Protein AF-A0A6A8ES88-F1 (afdb_monomer)

Structure (mmCIF, N/CA/C/O backbone):
data_AF-A0A6A8ES88-F1
#
_entry.id   AF-A0A6A8ES88-F1
#
loop_
_atom_site.group_PDB
_atom_site.id
_atom_site.type_symbol
_atom_site.label_atom_id
_atom_site.label_alt_id
_atom_site.label_comp_id
_atom_site.label_asym_id
_atom_site.label_entity_id
_atom_site.label_seq_id
_atom_site.pdbx_PDB_ins_code
_atom_site.Cartn_x
_atom_site.Cartn_y
_atom_site.Cartn_z
_atom_site.occupancy
_atom_site.B_iso_or_equiv
_atom_site.auth_seq_id
_atom_site.auth_comp_id
_atom_site.auth_asym_id
_atom_site.auth_atom_id
_atom_site.pdbx_PDB_model_num
ATOM 1 N N . MET A 1 1 ? 64.797 -10.135 -46.848 1.00 50.09 1 MET A N 1
ATOM 2 C CA . MET A 1 1 ? 64.024 -9.586 -45.717 1.00 50.09 1 MET A CA 1
ATOM 3 C C . MET A 1 1 ? 63.168 -8.462 -46.261 1.00 50.09 1 MET A C 1
ATOM 5 O O . MET A 1 1 ? 63.724 -7.490 -46.748 1.00 50.09 1 MET A O 1
ATOM 9 N N . LYS A 1 2 ? 61.853 -8.667 -46.335 1.00 47.75 2 LYS A N 1
ATOM 10 C CA . LYS A 1 2 ? 60.873 -7.646 -46.719 1.00 47.75 2 LYS A CA 1
ATOM 11 C C . LYS A 1 2 ? 59.884 -7.582 -45.569 1.00 47.75 2 LYS A C 1
ATOM 13 O O . LYS A 1 2 ? 59.277 -8.601 -45.241 1.00 47.75 2 LYS A O 1
ATOM 18 N N . ASP A 1 3 ? 59.838 -6.426 -44.931 1.00 52.09 3 ASP A N 1
ATOM 19 C CA . ASP A 1 3 ? 59.092 -6.185 -43.707 1.00 52.09 3 ASP A CA 1
ATOM 20 C C . ASP A 1 3 ? 57.593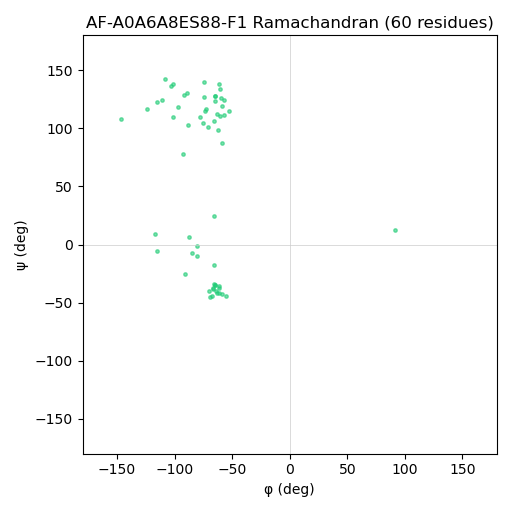 -6.337 -43.966 1.00 52.09 3 ASP A C 1
ATOM 22 O O . ASP A 1 3 ? 57.040 -5.779 -44.916 1.00 52.09 3 ASP A O 1
ATOM 26 N N . GLN A 1 4 ? 56.943 -7.156 -43.142 1.00 55.75 4 GLN A N 1
ATOM 27 C CA . GLN A 1 4 ? 55.501 -7.347 -43.186 1.00 55.75 4 GLN A CA 1
ATOM 28 C C . GLN A 1 4 ? 54.851 -6.113 -42.559 1.00 55.75 4 GLN A C 1
ATOM 30 O O . GLN A 1 4 ? 54.885 -5.931 -41.345 1.00 55.75 4 GLN A O 1
ATOM 35 N N . ILE A 1 5 ? 54.288 -5.242 -43.394 1.00 61.75 5 ILE A N 1
ATOM 36 C CA . ILE A 1 5 ? 53.465 -4.123 -42.937 1.00 61.75 5 ILE A CA 1
ATOM 37 C C . ILE A 1 5 ? 52.155 -4.716 -42.416 1.00 61.75 5 ILE A C 1
ATOM 39 O O . ILE A 1 5 ? 51.270 -5.095 -43.183 1.00 61.75 5 ILE A O 1
ATOM 43 N N . THR A 1 6 ? 52.052 -4.830 -41.095 1.00 65.50 6 THR A N 1
ATOM 44 C CA . THR A 1 6 ? 50.812 -5.151 -40.391 1.00 65.50 6 THR A CA 1
ATOM 45 C C . THR A 1 6 ? 49.798 -4.041 -40.664 1.00 65.50 6 THR A C 1
ATOM 47 O O . THR A 1 6 ? 49.836 -2.987 -40.032 1.00 65.50 6 THR A O 1
ATOM 50 N N . HIS A 1 7 ? 48.886 -4.255 -41.613 1.00 62.56 7 HIS A N 1
ATOM 51 C CA . HIS A 1 7 ? 47.700 -3.414 -41.743 1.00 62.56 7 H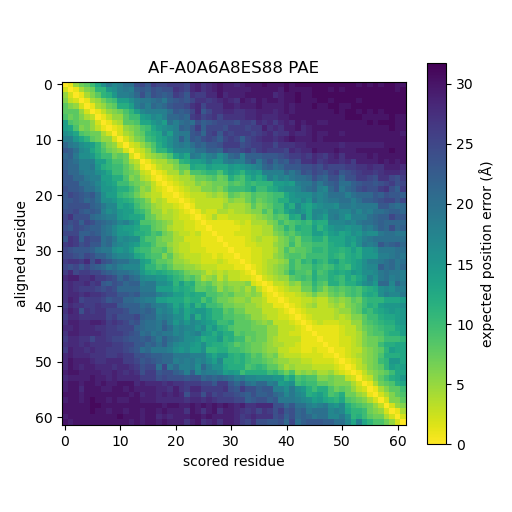IS A CA 1
ATOM 52 C C . HIS A 1 7 ? 46.825 -3.629 -40.503 1.00 62.56 7 HIS A C 1
ATOM 54 O O . HIS A 1 7 ? 46.212 -4.684 -40.334 1.00 62.56 7 HIS A O 1
ATOM 60 N N . LEU A 1 8 ? 46.807 -2.641 -39.606 1.00 64.38 8 LEU A N 1
ATOM 61 C CA . LEU A 1 8 ? 45.867 -2.597 -38.490 1.00 64.38 8 LEU A CA 1
ATOM 62 C C . LEU A 1 8 ? 44.436 -2.537 -39.050 1.00 64.38 8 LEU A C 1
ATOM 64 O O . LEU A 1 8 ? 44.206 -1.835 -40.038 1.00 64.38 8 LEU A O 1
ATOM 68 N N . PRO A 1 9 ? 43.473 -3.272 -38.466 1.00 65.94 9 PRO A N 1
ATOM 69 C CA . PRO A 1 9 ? 42.101 -3.244 -38.947 1.00 65.94 9 PRO A CA 1
ATOM 70 C C . PRO A 1 9 ? 41.536 -1.817 -38.848 1.00 65.94 9 PRO A C 1
ATOM 72 O O . PRO A 1 9 ? 41.667 -1.151 -37.822 1.00 65.94 9 PRO A O 1
ATOM 75 N N . ASP A 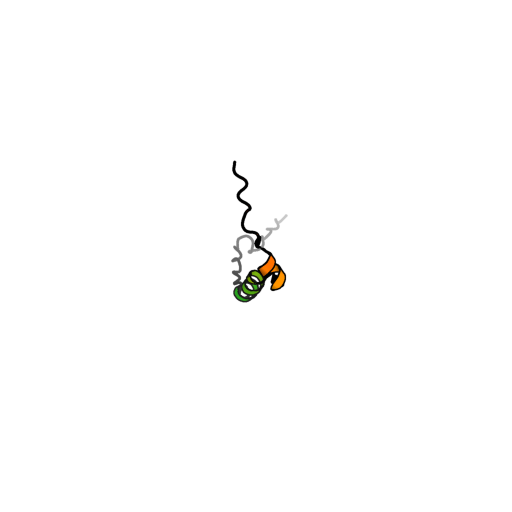1 10 ? 40.881 -1.371 -39.924 1.00 64.31 10 ASP A N 1
ATOM 76 C CA . ASP A 1 10 ? 40.288 -0.037 -40.163 1.00 64.31 10 ASP A CA 1
ATOM 77 C C . ASP A 1 10 ? 39.094 0.309 -39.231 1.00 64.31 10 ASP A C 1
ATOM 79 O O . ASP A 1 10 ? 38.183 1.073 -39.556 1.00 64.31 10 ASP A O 1
ATOM 83 N N . ASN A 1 11 ? 39.039 -0.314 -38.054 1.00 63.50 11 ASN A N 1
ATOM 84 C CA . ASN A 1 11 ? 37.972 -0.163 -37.071 1.00 63.50 11 ASN A CA 1
ATOM 85 C C . A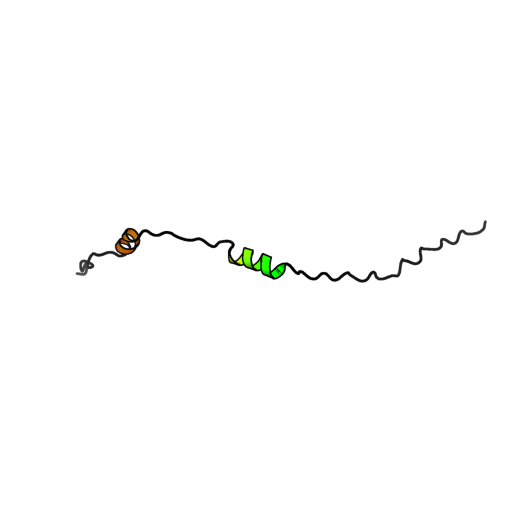SN A 1 11 ? 38.434 0.481 -35.756 1.00 63.50 11 ASN A C 1
ATOM 87 O O . ASN A 1 11 ? 37.580 0.781 -34.923 1.00 63.50 11 ASN A O 1
ATOM 91 N N . ALA A 1 12 ? 39.738 0.726 -35.578 1.00 60.12 12 ALA A N 1
ATOM 92 C CA . ALA A 1 12 ? 40.304 1.242 -34.331 1.00 60.12 12 ALA A CA 1
ATOM 93 C C . ALA A 1 12 ? 39.847 2.673 -33.973 1.00 60.12 12 ALA A C 1
ATOM 95 O O . ALA A 1 12 ? 39.941 3.055 -32.811 1.00 60.12 12 ALA A O 1
ATOM 96 N N . ASP A 1 13 ? 39.308 3.429 -34.937 1.00 62.34 13 ASP A N 1
ATOM 97 C CA . ASP A 1 13 ? 38.923 4.841 -34.762 1.00 62.34 13 ASP A CA 1
ATOM 98 C C . ASP A 1 13 ? 37.410 5.103 -34.941 1.00 62.34 13 ASP A C 1
ATOM 100 O O . ASP A 1 13 ? 36.936 6.240 -34.987 1.00 62.34 13 ASP A O 1
ATOM 104 N N . ARG A 1 14 ? 36.594 4.043 -35.051 1.00 71.69 14 ARG A N 1
ATOM 105 C CA . ARG A 1 14 ? 35.138 4.191 -35.205 1.00 71.69 14 ARG A CA 1
ATOM 106 C C . ARG A 1 14 ? 34.469 4.253 -33.837 1.00 71.69 14 ARG A C 1
ATOM 108 O O . ARG A 1 14 ? 34.246 3.231 -33.192 1.00 71.69 14 ARG A O 1
ATOM 115 N N . SER A 1 15 ? 34.091 5.458 -33.410 1.00 75.06 15 SER A N 1
ATOM 116 C CA . SER A 1 15 ? 33.197 5.623 -32.259 1.00 75.06 15 SER A CA 1
ATOM 117 C C . SER A 1 15 ? 31.849 4.946 -32.544 1.00 75.06 15 SER A C 1
ATOM 119 O O . SER A 1 15 ? 31.073 5.362 -33.404 1.00 75.06 15 SER A O 1
ATOM 121 N N . VAL A 1 16 ? 31.569 3.848 -31.841 1.00 77.62 16 VAL A N 1
ATOM 122 C CA . VAL A 1 16 ? 30.280 3.159 -31.943 1.00 77.62 16 VAL A CA 1
ATOM 123 C C . VAL A 1 16 ? 29.229 4.015 -31.244 1.00 77.62 16 VAL A C 1
ATOM 125 O O . 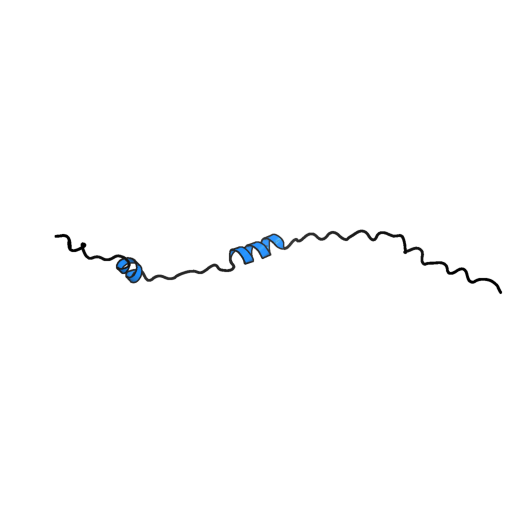VAL A 1 16 ? 29.306 4.260 -30.037 1.00 77.62 16 VAL A O 1
ATOM 128 N N . ALA A 1 17 ? 28.240 4.488 -32.002 1.00 80.81 17 ALA A N 1
ATOM 129 C CA . ALA A 1 17 ? 27.145 5.272 -31.451 1.00 80.81 17 ALA A CA 1
ATOM 130 C C . ALA A 1 17 ? 26.387 4.453 -30.394 1.00 80.81 17 ALA A C 1
ATOM 132 O O . ALA A 1 17 ? 25.925 3.342 -30.656 1.00 80.81 17 ALA A O 1
ATOM 133 N N . LYS A 1 18 ? 26.239 5.009 -29.185 1.00 82.44 18 LYS A N 1
ATOM 134 C CA . LYS A 1 18 ? 25.472 4.360 -28.116 1.00 82.44 18 LYS A CA 1
ATOM 135 C C . LYS A 1 18 ? 24.004 4.262 -28.517 1.00 82.44 18 LYS A C 1
ATOM 137 O O . LYS A 1 18 ? 23.347 5.274 -28.770 1.00 82.44 18 LYS A O 1
ATOM 142 N N . GLN A 1 19 ? 23.484 3.041 -28.509 1.00 83.94 19 GLN A N 1
ATOM 143 C CA . GLN A 1 19 ? 22.070 2.783 -28.727 1.00 83.94 19 GLN A CA 1
ATOM 144 C C . GLN A 1 19 ? 21.242 3.397 -27.590 1.00 83.94 19 GLN A C 1
ATOM 146 O O . GLN A 1 19 ? 21.516 3.177 -26.409 1.00 83.94 19 GLN A O 1
ATOM 151 N N . LYS A 1 20 ? 20.232 4.195 -27.951 1.00 85.25 20 LYS A N 1
ATOM 152 C CA . LYS A 1 20 ? 19.297 4.799 -26.996 1.00 85.25 20 LYS A CA 1
ATOM 153 C C . LYS A 1 20 ? 18.091 3.883 -26.832 1.00 85.25 20 LYS A C 1
ATOM 155 O O . LYS A 1 20 ? 17.456 3.515 -27.816 1.00 85.25 20 LYS A O 1
ATOM 160 N N . PHE A 1 21 ? 17.755 3.558 -25.590 1.00 86.19 21 PHE A N 1
ATOM 161 C CA . PHE A 1 21 ? 16.581 2.756 -25.257 1.00 86.19 21 PHE A CA 1
ATOM 162 C C . PHE A 1 21 ? 15.511 3.632 -24.609 1.00 86.19 21 PHE A C 1
ATOM 164 O O . PHE A 1 21 ? 15.821 4.527 -23.822 1.00 86.19 21 PHE A O 1
ATOM 171 N N . LYS A 1 22 ? 14.242 3.360 -24.930 1.00 87.69 22 LYS A N 1
ATOM 172 C CA . LYS A 1 22 ? 13.082 3.997 -24.302 1.00 87.69 22 LYS A CA 1
ATOM 173 C C . LYS A 1 22 ? 12.344 2.963 -23.464 1.00 87.69 22 LYS A C 1
ATOM 175 O O . LYS A 1 22 ? 11.934 1.928 -23.981 1.00 87.69 22 LYS A O 1
ATOM 180 N N . ILE A 1 23 ? 12.147 3.260 -22.184 1.00 86.12 23 ILE A N 1
ATOM 181 C CA . ILE A 1 23 ? 11.352 2.412 -21.295 1.00 86.12 23 ILE A CA 1
ATOM 182 C C . ILE A 1 23 ? 9.873 2.676 -21.591 1.00 86.12 23 ILE A C 1
ATOM 184 O O . ILE A 1 23 ? 9.352 3.749 -21.295 1.00 86.12 23 ILE A O 1
ATOM 188 N N . THR A 1 24 ? 9.197 1.705 -22.201 1.00 91.81 24 THR A N 1
ATOM 189 C CA . THR A 1 24 ? 7.773 1.799 -22.569 1.00 91.81 24 THR A CA 1
ATOM 190 C C . THR A 1 24 ? 6.843 1.283 -21.473 1.00 91.81 24 THR A C 1
ATOM 192 O O . THR A 1 24 ? 5.711 1.740 -21.364 1.00 91.81 24 THR A O 1
ATOM 195 N N . ASN A 1 25 ? 7.328 0.381 -20.616 1.00 87.94 25 ASN A N 1
ATOM 196 C CA . ASN A 1 25 ? 6.530 -0.269 -19.572 1.00 87.94 25 ASN A CA 1
ATOM 197 C C . ASN A 1 25 ? 6.468 0.516 -18.243 1.00 87.94 25 ASN A C 1
ATOM 199 O O . ASN A 1 25 ? 5.945 0.026 -17.243 1.00 87.94 25 ASN A O 1
ATOM 203 N N . TRP A 1 26 ? 7.012 1.738 -18.211 1.00 89.69 26 TRP A N 1
ATOM 204 C CA . TRP A 1 26 ? 7.068 2.556 -16.997 1.00 89.69 26 TRP A CA 1
ATOM 205 C C . TRP A 1 26 ? 5.695 2.777 -16.334 1.00 89.69 26 TRP A C 1
ATOM 207 O O . TRP A 1 26 ? 5.600 2.592 -15.120 1.00 89.69 26 TRP A O 1
ATOM 217 N N . PRO A 1 27 ? 4.606 3.083 -17.073 1.00 89.19 27 PRO A N 1
ATOM 218 C CA . PRO A 1 27 ? 3.308 3.327 -16.445 1.00 89.19 27 PRO A CA 1
ATOM 219 C C . PRO A 1 27 ? 2.741 2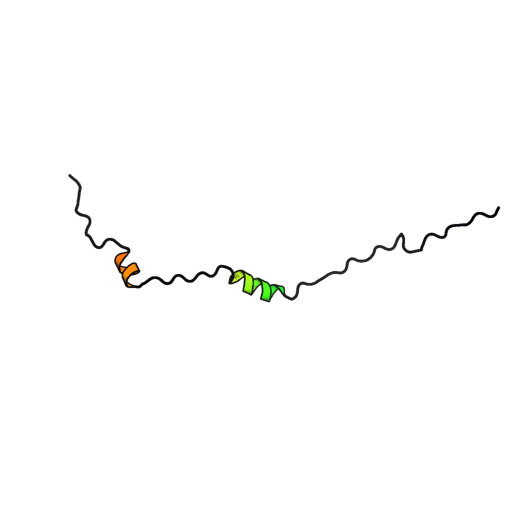.098 -15.720 1.00 89.19 27 PRO A C 1
ATOM 221 O O . PRO A 1 27 ? 2.185 2.229 -14.631 1.00 89.19 27 PRO A O 1
ATOM 224 N N . THR A 1 28 ? 2.889 0.904 -16.297 1.00 89.81 28 THR A N 1
ATOM 225 C CA . THR A 1 28 ? 2.394 -0.356 -15.717 1.00 89.81 28 THR A CA 1
ATOM 226 C C . THR A 1 28 ? 3.180 -0.730 -14.468 1.00 89.81 28 THR A C 1
ATOM 228 O O . THR A 1 28 ? 2.596 -1.059 -13.438 1.00 89.81 28 THR A O 1
ATOM 231 N N . TYR A 1 29 ? 4.508 -0.627 -14.546 1.00 87.00 29 TYR A N 1
ATOM 232 C CA . TYR A 1 29 ? 5.392 -0.898 -13.418 1.00 87.00 29 TYR A CA 1
ATOM 233 C C . TYR A 1 29 ? 5.126 0.061 -12.251 1.00 87.00 29 TYR A C 1
ATOM 235 O O . TYR A 1 29 ? 5.015 -0.364 -11.103 1.00 87.00 29 TYR A O 1
ATOM 243 N N . ASN A 1 30 ? 4.921 1.346 -12.548 1.00 89.31 30 ASN A N 1
ATOM 244 C CA . ASN A 1 30 ? 4.600 2.353 -11.544 1.00 89.31 30 ASN A CA 1
ATOM 245 C C . ASN A 1 30 ? 3.262 2.075 -10.835 1.00 89.31 30 ASN A C 1
ATOM 247 O O . ASN A 1 30 ? 3.184 2.183 -9.616 1.00 89.31 30 ASN A O 1
ATOM 251 N N . LYS A 1 31 ? 2.223 1.649 -11.569 1.00 88.75 31 LYS A N 1
ATOM 252 C CA . LYS A 1 31 ? 0.941 1.237 -10.963 1.00 88.75 31 LYS A CA 1
ATOM 253 C C . LYS A 1 31 ? 1.118 0.078 -9.978 1.00 88.75 31 LYS A C 1
ATOM 255 O O . LYS A 1 31 ? 0.545 0.110 -8.894 1.00 88.75 31 LYS A O 1
ATOM 260 N N . ALA A 1 32 ? 1.931 -0.918 -10.331 1.00 86.00 32 ALA A N 1
ATOM 261 C CA . ALA A 1 32 ? 2.236 -2.034 -9.437 1.00 86.00 32 ALA A CA 1
ATOM 262 C C . ALA A 1 32 ? 3.018 -1.584 -8.188 1.00 86.00 32 ALA A C 1
ATOM 264 O O . ALA A 1 32 ? 2.784 -2.106 -7.102 1.00 86.00 32 ALA A O 1
ATOM 265 N N . LEU A 1 33 ? 3.904 -0.589 -8.320 1.00 86.31 33 LEU A N 1
ATOM 266 C CA . LEU A 1 33 ? 4.645 -0.013 -7.194 1.00 86.31 33 LEU A CA 1
ATOM 267 C C . LEU A 1 33 ? 3.769 0.807 -6.244 1.00 86.31 33 LEU A C 1
ATOM 269 O O . LEU A 1 33 ? 3.956 0.712 -5.039 1.00 86.31 33 LEU A O 1
ATOM 273 N N . ILE A 1 34 ? 2.826 1.596 -6.761 1.00 84.44 34 ILE A N 1
ATOM 274 C CA . ILE A 1 34 ? 1.901 2.383 -5.926 1.00 84.44 34 ILE A CA 1
ATOM 275 C C . ILE A 1 34 ? 1.055 1.461 -5.041 1.00 84.44 34 ILE A C 1
ATOM 277 O O . ILE A 1 34 ? 0.809 1.762 -3.879 1.00 84.44 34 ILE A O 1
ATOM 281 N N . ASN A 1 35 ? 0.660 0.306 -5.576 1.00 82.00 35 ASN A N 1
ATOM 282 C CA . ASN A 1 35 ? -0.147 -0.672 -4.851 1.00 82.00 35 ASN A CA 1
ATOM 283 C C . ASN A 1 35 ? 0.698 -1.620 -3.979 1.00 82.00 35 ASN A C 1
ATOM 285 O O . ASN A 1 35 ? 0.151 -2.403 -3.201 1.00 82.00 35 ASN A O 1
ATOM 289 N N . ARG A 1 36 ? 2.032 -1.564 -4.083 1.00 80.12 36 ARG A N 1
ATOM 290 C CA . ARG A 1 36 ? 2.943 -2.354 -3.252 1.00 80.12 36 ARG A CA 1
ATOM 291 C C . ARG A 1 36 ? 2.958 -1.774 -1.841 1.00 80.12 36 ARG A C 1
ATOM 293 O O . ARG A 1 36 ? 3.456 -0.678 -1.620 1.00 80.12 36 ARG A O 1
ATOM 300 N N . GLY A 1 37 ? 2.480 -2.558 -0.879 1.00 75.75 37 GLY A N 1
ATOM 301 C CA . GLY A 1 37 ? 2.356 -2.123 0.514 1.00 75.75 37 GLY A CA 1
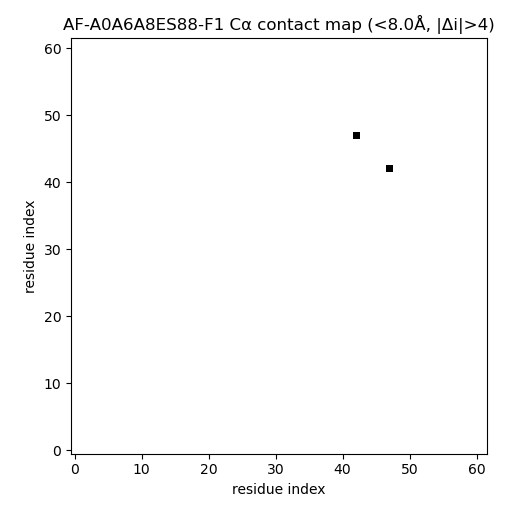ATOM 302 C C . GLY A 1 37 ? 1.001 -1.497 0.837 1.00 75.75 37 GLY A C 1
ATOM 303 O O . GLY A 1 37 ? 0.848 -0.923 1.909 1.00 75.75 37 GLY A O 1
ATOM 304 N N . SER A 1 38 ? 0.013 -1.627 -0.055 1.00 82.50 38 SER A N 1
ATOM 305 C CA . SER A 1 38 ? -1.381 -1.402 0.317 1.00 82.50 38 SER A CA 1
ATOM 306 C C . SER A 1 38 ? -1.774 -2.443 1.366 1.00 82.50 38 SER A C 1
ATOM 308 O O . SER A 1 38 ? -1.785 -3.643 1.091 1.00 82.50 38 SER A O 1
ATOM 310 N N . ILE A 1 39 ? -2.016 -1.978 2.589 1.00 83.88 39 ILE A N 1
ATOM 311 C CA . ILE A 1 39 ? -2.461 -2.799 3.712 1.00 83.88 39 ILE A CA 1
ATOM 312 C C . ILE A 1 39 ? -3.852 -2.308 4.086 1.00 83.88 39 ILE A C 1
ATOM 314 O O . ILE A 1 39 ? -4.046 -1.131 4.389 1.00 83.88 39 ILE A O 1
ATOM 318 N N . THR A 1 40 ? -4.819 -3.217 4.053 1.00 87.31 40 THR A N 1
ATOM 319 C CA . THR A 1 40 ? -6.183 -2.967 4.517 1.00 87.31 40 THR A CA 1
ATOM 320 C C . THR A 1 40 ? -6.304 -3.494 5.940 1.00 87.31 40 THR A C 1
ATOM 322 O O . THR A 1 40 ? -6.128 -4.690 6.168 1.00 87.31 40 THR A O 1
ATOM 325 N N . PHE A 1 41 ? -6.590 -2.610 6.894 1.00 85.12 41 PHE A N 1
ATOM 326 C CA . PHE A 1 41 ? -6.925 -3.003 8.259 1.00 85.12 41 PHE A CA 1
ATOM 327 C C . PHE A 1 41 ? -8.429 -3.221 8.366 1.00 85.12 41 PHE A C 1
ATOM 329 O O . PHE A 1 41 ? -9.213 -2.360 7.972 1.00 85.12 41 PHE A O 1
ATOM 336 N N . TRP A 1 42 ? -8.810 -4.364 8.922 1.00 90.06 42 TRP A N 1
ATOM 337 C CA . TRP A 1 42 ? -10.180 -4.643 9.321 1.00 90.06 42 TRP A CA 1
ATOM 338 C C . TRP A 1 42 ? -10.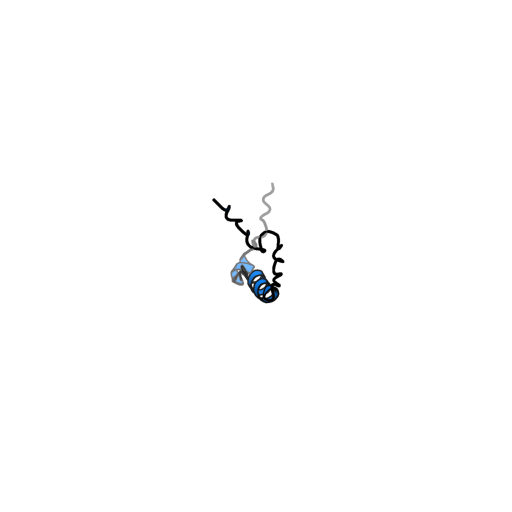250 -4.446 10.829 1.00 90.06 42 TRP A C 1
ATOM 340 O O . TRP A 1 42 ? -9.622 -5.191 11.581 1.00 90.06 42 TRP A O 1
ATOM 350 N N . LEU A 1 43 ? -10.935 -3.388 11.245 1.00 91.00 43 LEU A N 1
ATOM 351 C CA . LEU A 1 43 ? -11.236 -3.120 12.643 1.00 91.00 43 LEU A CA 1
ATOM 352 C C . LEU A 1 43 ? -12.694 -3.483 12.871 1.00 91.00 43 LEU A C 1
ATOM 354 O O . LEU A 1 43 ? -13.541 -3.175 12.036 1.00 91.00 43 LEU A O 1
ATOM 358 N N . ASP A 1 44 ? -12.952 -4.159 13.979 1.00 92.12 44 ASP A N 1
ATOM 359 C CA . ASP A 1 44 ? -14.308 -4.470 14.391 1.00 92.12 44 ASP A CA 1
ATOM 360 C C . ASP A 1 44 ? -14.996 -3.215 14.944 1.00 92.12 44 ASP A C 1
ATOM 362 O O . ASP A 1 44 ? -14.367 -2.424 15.658 1.00 92.12 44 ASP A O 1
ATOM 366 N N . ASP A 1 45 ? -16.275 -3.028 14.620 1.00 89.44 45 ASP A N 1
ATOM 367 C CA . ASP A 1 45 ? -17.024 -1.834 15.023 1.00 89.44 45 ASP A CA 1
ATOM 368 C C . ASP A 1 45 ? -17.104 -1.720 16.554 1.00 89.44 45 ASP A C 1
ATOM 370 O O . ASP A 1 45 ? -16.991 -0.616 17.094 1.00 89.44 45 ASP A O 1
ATOM 374 N N . GLU A 1 46 ? -17.207 -2.841 17.279 1.00 88.56 46 GLU A N 1
ATOM 375 C CA . GLU A 1 46 ? -17.224 -2.840 18.747 1.00 88.56 46 GLU A CA 1
ATOM 376 C C . GLU A 1 46 ? -15.876 -2.387 19.322 1.00 88.56 46 GLU A C 1
ATOM 378 O O . GLU A 1 46 ? -15.833 -1.610 20.279 1.00 88.56 46 GLU A O 1
ATOM 383 N N . ALA A 1 47 ? -14.767 -2.798 18.698 1.00 87.81 47 ALA A N 1
ATOM 384 C CA . ALA A 1 47 ? -13.424 -2.382 19.096 1.00 87.81 47 ALA A CA 1
ATOM 385 C C . ALA A 1 47 ? -13.186 -0.878 18.872 1.00 87.81 47 ALA A C 1
ATOM 387 O O . ALA A 1 47 ? -12.489 -0.243 19.664 1.00 87.81 47 ALA A O 1
ATOM 388 N N . ILE A 1 48 ? -13.783 -0.295 17.825 1.00 90.25 48 ILE A N 1
ATOM 389 C CA . ILE A 1 48 ? -13.745 1.155 17.577 1.00 90.25 48 ILE A CA 1
ATOM 390 C C . ILE A 1 48 ? -14.544 1.900 18.653 1.00 90.25 48 ILE A C 1
ATOM 392 O O . ILE A 1 48 ? -14.066 2.903 19.185 1.00 90.25 48 ILE A O 1
ATOM 396 N N . GLN A 1 49 ? -15.740 1.413 18.997 1.00 89.19 49 GLN A N 1
ATOM 397 C CA . GLN A 1 49 ? -16.589 2.045 20.015 1.00 89.19 49 GLN A CA 1
ATOM 398 C C . GLN A 1 49 ? -15.977 1.967 21.418 1.00 89.19 49 GLN A C 1
ATOM 400 O O . GLN A 1 49 ? -16.060 2.927 22.182 1.00 89.19 49 GLN A O 1
ATOM 405 N N . ALA A 1 50 ? -15.319 0.853 21.744 1.00 89.50 50 ALA A N 1
ATOM 406 C CA . ALA A 1 50 ? -14.641 0.647 23.021 1.00 89.50 50 ALA A CA 1
ATOM 407 C C . ALA A 1 50 ? -13.244 1.296 23.100 1.00 89.50 50 ALA A C 1
ATOM 409 O O . ALA A 1 50 ? -12.584 1.190 24.133 1.00 89.50 50 ALA A O 1
ATOM 410 N N . TRP A 1 51 ? -12.774 1.954 22.032 1.00 89.06 51 TRP A N 1
ATOM 411 C CA . TRP A 1 51 ? -11.429 2.537 21.980 1.00 89.06 51 TRP A CA 1
ATOM 412 C C . TRP A 1 51 ? -11.227 3.672 22.990 1.00 89.06 51 TRP A C 1
ATOM 414 O O . TRP A 1 51 ? -10.132 3.853 23.526 1.00 89.06 51 TRP A O 1
ATOM 424 N N . TYR A 1 52 ? -12.278 4.451 23.244 1.00 85.75 52 TYR A N 1
ATOM 425 C CA . TYR A 1 52 ? -12.239 5.570 24.176 1.00 85.75 52 TYR A CA 1
ATOM 426 C C . TYR A 1 52 ? -12.876 5.193 25.513 1.00 85.75 52 TYR A C 1
ATOM 428 O O . TYR A 1 52 ? -13.932 4.569 25.567 1.00 85.75 52 TYR A O 1
ATOM 436 N N . GLU A 1 53 ? -12.234 5.618 26.602 1.00 79.94 53 GLU A N 1
ATOM 437 C CA . GLU A 1 53 ? -12.738 5.437 27.961 1.00 79.94 53 GLU A CA 1
ATOM 438 C C . GLU A 1 53 ? -14.119 6.099 28.105 1.00 79.94 53 GLU A C 1
ATOM 440 O O . GLU A 1 53 ? -14.266 7.312 27.950 1.00 79.94 53 GLU A O 1
ATOM 445 N N . SER A 1 54 ? -15.140 5.300 28.424 1.00 75.06 54 SER A N 1
ATOM 446 C CA . SER A 1 54 ? -16.510 5.782 28.647 1.00 75.06 54 SER A CA 1
ATOM 447 C C . SER A 1 54 ? -16.715 6.378 30.041 1.00 75.06 54 SER A C 1
ATOM 449 O O . SER A 1 54 ? -17.775 6.931 30.338 1.00 75.06 54 SER A O 1
ATOM 451 N N . ALA A 1 55 ? -15.738 6.215 30.934 1.00 76.31 55 ALA A N 1
ATOM 452 C CA . ALA A 1 55 ? -15.826 6.708 32.292 1.00 76.31 55 ALA A CA 1
ATOM 453 C C . ALA A 1 55 ? -15.637 8.227 32.308 1.00 76.31 55 ALA A C 1
ATOM 455 O O . ALA A 1 55 ? -14.627 8.755 31.842 1.00 76.31 55 ALA A O 1
ATOM 456 N N . THR A 1 56 ? -16.581 8.945 32.920 1.00 74.19 56 THR A N 1
ATOM 457 C CA . THR A 1 56 ? -16.317 10.322 33.341 1.00 74.19 56 THR A CA 1
ATOM 458 C C . THR A 1 56 ? -15.104 10.292 34.267 1.00 74.19 56 THR A C 1
ATOM 460 O O . THR A 1 56 ? -15.153 9.547 35.255 1.00 74.19 56 THR A O 1
ATOM 463 N N . PRO A 1 57 ? -14.030 11.055 33.992 1.00 70.62 57 PRO A N 1
ATOM 464 C CA . PRO A 1 57 ? -12.867 11.065 34.859 1.00 70.62 57 PRO A CA 1
ATOM 465 C C . PRO A 1 57 ? -13.338 11.454 36.255 1.00 70.62 57 PRO A C 1
ATOM 467 O O . PRO A 1 57 ? -13.799 12.572 36.485 1.00 70.62 57 PRO A O 1
ATOM 470 N N . SER A 1 58 ? -13.273 10.495 37.182 1.00 68.75 58 SER A N 1
ATOM 471 C CA . SER A 1 58 ? -13.458 10.766 38.601 1.00 68.75 58 SER A CA 1
ATOM 472 C C . SER A 1 58 ? -12.495 11.891 38.924 1.00 68.75 58 SER A C 1
ATOM 474 O O . SER A 1 58 ? -11.286 11.686 38.815 1.00 68.75 58 SER A O 1
ATOM 476 N N . SER A 1 59 ? -13.027 13.057 39.284 1.00 67.06 59 SER A N 1
ATOM 477 C CA . SER A 1 59 ? -12.249 14.225 39.673 1.00 67.06 59 SER A CA 1
ATOM 478 C C . SER A 1 59 ? -11.377 13.844 40.873 1.00 67.06 59 SER A C 1
ATOM 480 O O . SER A 1 59 ? -11.793 13.909 42.026 1.00 67.06 59 SER A O 1
ATOM 482 N N . ARG A 1 60 ? -10.180 13.317 40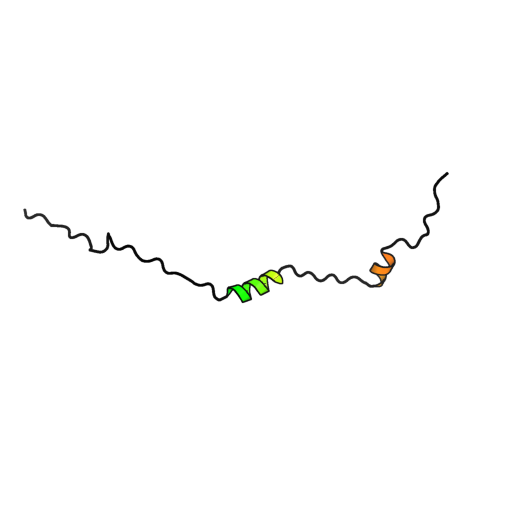.600 1.00 69.19 60 ARG A N 1
ATOM 483 C CA . ARG A 1 60 ? -9.145 13.039 41.591 1.00 69.19 60 ARG A CA 1
ATOM 484 C C . ARG A 1 60 ? -8.264 14.270 41.625 1.00 69.19 60 ARG A C 1
ATOM 486 O O . ARG A 1 60 ? -7.195 14.318 41.030 1.00 69.19 60 ARG A O 1
ATOM 493 N N . GLY A 1 61 ? -8.789 15.275 42.305 1.00 68.88 61 GLY A N 1
ATOM 494 C CA . GLY A 1 61 ? -8.085 16.484 42.678 1.00 68.88 61 GLY A CA 1
ATOM 495 C C . GLY A 1 61 ? -8.624 16.935 44.024 1.00 68.88 61 GLY A C 1
ATOM 496 O O . GLY A 1 61 ? -9.767 17.382 44.109 1.00 68.88 61 GLY A O 1
ATOM 497 N N . ARG A 1 62 ? -7.810 16.769 45.064 1.00 55.50 62 ARG A N 1
ATOM 498 C CA . ARG A 1 62 ? -7.904 17.524 46.308 1.00 55.50 62 ARG A CA 1
ATOM 499 C C . ARG A 1 62 ? -6.572 18.222 46.511 1.00 55.50 62 ARG A C 1
ATOM 501 O O . ARG A 1 62 ? -5.549 17.556 46.238 1.00 55.50 62 ARG A O 1
#

Secondary structure (DSSP, 8-state):
---------TTTT--PPPPP----SHHHHHHHHHTTT-------HHHHHTTS--S-------

Sequence (62 aa):
MKDQITHLPDNADRSVAKQKFKITNWPTYNKALINRGSITFWLDDEAIQAWYESATPSSRGR

pLDDT: mean 77.87, std 12.05, range [47.75, 92.12]

Foldseek 3Di:
DDDDDPDDPPCPPDDDDDDDDDDPCVVVVVVVVVCVPPDDDDDDPVCVVVVDDPDDPPPPDD

Organism: Klebsiella pneumoniae (NCBI:txid573)

Radius of gyration: 37.11 Å; Cα contacts (8 Å, |Δi|>4): 1; chains: 1; bounding box: 81×27×93 Å

Solvent-accessible surface area (backbone atoms only — not comparable to full-atom values): 4633 Å² total; per-residue (Å²): 142,78,85,82,80,79,78,72,71,96,58,85,81,64,83,76,79,80,84,85,84,80,83,79,61,53,69,64,54,47,55,55,54,71,55,58,82,72,77,85,85,88,75,55,70,66,59,62,66,64,67,55,84,85,68,76,78,74,83,86,76,132

Mean predicted aligned error: 16.49 Å